Protein AF-A0A168AIK3-F1 (afdb_monomer_lite)

Sequence (163 aa):
MSSLRDIQPGGKGHQDAIRVRLLHASVRRRILALEEKRKGYYSVAKYGVPGNTLDSIATICSFSSAVVYYGLPPQGVYMRQHEIVDFIALWRLVAWYLGTPDTYFSTPDRARAVLESIVVAEIKPSERGGLMARSIIASMADTPPMYVSQIEKTVEGEPDESD

InterPro domains:
  IPR018713 ER-bound oxygenase mpaB/mpaB'/Rubber oxygenase, catalytic domain [PF09995] (11-141)
  IPR037473 Rubber oxygenase Lcp-like [PTHR37539] (6-150)

Organism: NCBI:txid392613

Foldseek 3Di:
DPDPQLLDVVHVVLVVLLVVLVVQVVVLVVQVVVCVVPPPSDDCVVPNRRPDLLVLLLVLLVVQLCCQPPNQVVVVDHDDQVRNQVRLVSSLSSCVSSVHNSVCSNGSVSSNVSNVVCCVPPDDDDPVNVVVVLVVLQVCDPHPPPNRDNDPPPCPDDPDPDD

pLDDT: mean 89.4, std 15.93, range [34.59, 98.69]

Secondary structure (DSSP, 8-state):
--SGGGGSTTSHHHHHHHHHHHHHHHHHHHHHHHHHHSTTS--HHHH-STT-HHHHHHHHHHHTHHIIIIISGGGT----HHHHHHHHHHHHHHHHHHT--GGGGSSHHHHHHHHHHHHHHH----HHHHHHHHHHHHHHTT-TTT-PPP-----PPPP----

Radius of gyration: 19.96 Å; chains: 1; bounding box: 41×50×63 Å

Structure (mmCIF, N/CA/C/O backbone):
data_AF-A0A168AIK3-F1
#
_entry.id   AF-A0A168AIK3-F1
#
loop_
_atom_site.group_PDB
_atom_site.id
_atom_site.type_symbol
_atom_site.label_atom_id
_atom_site.label_alt_id
_atom_site.label_comp_id
_atom_site.label_asym_id
_atom_site.label_entity_id
_atom_site.label_seq_id
_atom_site.pdbx_PDB_ins_code
_atom_site.Cartn_x
_atom_site.Cartn_y
_atom_site.Cartn_z
_atom_site.occupancy
_atom_site.B_iso_or_equiv
_atom_site.auth_seq_id
_atom_site.auth_comp_id
_atom_site.auth_asym_id
_atom_site.auth_atom_id
_atom_site.pdbx_PDB_model_num
ATOM 1 N N . MET A 1 1 ? 15.086 -8.578 -1.252 1.00 54.50 1 MET A N 1
ATOM 2 C CA . MET A 1 1 ? 14.845 -9.533 -2.350 1.00 54.50 1 MET A CA 1
ATOM 3 C C . MET A 1 1 ? 16.043 -9.454 -3.266 1.00 54.50 1 MET A C 1
ATOM 5 O O . MET A 1 1 ? 16.323 -8.367 -3.749 1.00 54.50 1 MET A O 1
ATOM 9 N N . SER A 1 2 ? 16.787 -10.539 -3.423 1.00 69.88 2 SER A N 1
ATOM 10 C CA . SER A 1 2 ? 18.003 -10.595 -4.246 1.00 69.88 2 SER A CA 1
ATOM 11 C C . SER A 1 2 ? 17.912 -11.641 -5.362 1.00 69.88 2 SER A C 1
ATOM 13 O O . SER A 1 2 ? 18.842 -11.757 -6.154 1.00 69.88 2 SER A O 1
ATOM 15 N N . SER A 1 3 ? 16.803 -12.392 -5.465 1.00 86.81 3 SER A N 1
ATOM 16 C CA . SER A 1 3 ? 16.592 -13.362 -6.547 1.00 86.81 3 SER A CA 1
ATOM 17 C C . SER A 1 3 ? 15.112 -13.615 -6.869 1.00 86.81 3 SER A C 1
ATOM 19 O O . SER A 1 3 ? 14.239 -13.426 -6.022 1.00 86.81 3 SER A O 1
ATOM 21 N N . LEU A 1 4 ? 14.831 -14.137 -8.071 1.00 91.00 4 LEU A N 1
ATOM 22 C CA . LEU A 1 4 ? 13.489 -14.570 -8.497 1.00 91.00 4 LEU A CA 1
ATOM 23 C C . LEU A 1 4 ? 12.858 -15.596 -7.538 1.00 91.00 4 LEU A C 1
ATOM 25 O O . LEU A 1 4 ? 11.643 -15.607 -7.350 1.00 91.00 4 LEU A O 1
ATOM 29 N N . ARG A 1 5 ? 13.674 -16.440 -6.895 1.00 94.94 5 ARG A N 1
ATOM 30 C CA . ARG A 1 5 ? 13.192 -17.447 -5.938 1.00 94.94 5 ARG A CA 1
ATOM 31 C C . ARG A 1 5 ? 12.513 -16.816 -4.724 1.00 94.94 5 ARG A C 1
ATOM 33 O O . ARG A 1 5 ? 11.652 -17.453 -4.131 1.00 94.94 5 ARG A O 1
ATOM 40 N N . ASP A 1 6 ? 12.850 -15.575 -4.370 1.00 95.00 6 ASP A N 1
ATOM 41 C CA . ASP A 1 6 ? 12.287 -14.911 -3.190 1.00 95.00 6 ASP A CA 1
ATOM 42 C C . ASP A 1 6 ? 10.781 -14.659 -3.322 1.00 95.00 6 ASP A C 1
ATOM 44 O O . ASP A 1 6 ? 10.069 -14.703 -2.318 1.00 95.00 6 ASP A O 1
ATOM 48 N N . ILE A 1 7 ? 10.298 -14.390 -4.539 1.00 95.19 7 ILE A N 1
ATOM 49 C CA . ILE A 1 7 ? 8.885 -14.082 -4.812 1.00 95.19 7 ILE A CA 1
ATOM 50 C C . ILE A 1 7 ? 8.060 -15.317 -5.187 1.00 95.19 7 ILE A C 1
ATOM 52 O O . ILE A 1 7 ? 6.836 -15.235 -5.273 1.00 95.19 7 ILE A O 1
ATOM 56 N N . GLN A 1 8 ? 8.702 -16.463 -5.406 1.00 95.94 8 GLN A N 1
ATOM 57 C CA . GLN A 1 8 ? 8.021 -17.725 -5.687 1.00 95.94 8 GLN A CA 1
ATOM 58 C C . GLN A 1 8 ? 7.465 -18.353 -4.398 1.00 95.94 8 GLN A C 1
ATOM 60 O O . GLN A 1 8 ? 7.959 -18.051 -3.307 1.00 95.94 8 GLN A O 1
ATOM 65 N N . PRO A 1 9 ? 6.461 -19.247 -4.486 1.00 97.00 9 PRO A N 1
ATOM 66 C CA . PRO A 1 9 ? 5.967 -19.989 -3.332 1.00 97.00 9 PRO A CA 1
ATOM 67 C C . PRO A 1 9 ? 7.100 -20.654 -2.540 1.00 97.00 9 PRO A C 1
ATOM 69 O O . PRO A 1 9 ? 7.976 -21.308 -3.097 1.00 97.00 9 PRO A O 1
ATOM 72 N N . GLY A 1 10 ? 7.093 -20.453 -1.223 1.00 96.31 10 GLY A N 1
ATOM 73 C CA . GLY A 1 10 ? 8.152 -20.914 -0.316 1.00 96.31 10 GLY A CA 1
ATOM 74 C C . GLY A 1 10 ? 9.369 -19.984 -0.212 1.00 96.31 10 GLY A C 1
ATOM 75 O O . GLY A 1 10 ? 10.098 -20.079 0.774 1.00 96.31 10 GLY A O 1
ATOM 76 N N . GLY A 1 11 ? 9.547 -19.044 -1.143 1.00 97.06 11 GLY A N 1
ATOM 77 C CA . GLY A 1 11 ? 10.570 -18.001 -1.092 1.00 97.06 11 GLY A CA 1
ATOM 78 C C . GLY A 1 11 ? 10.373 -17.013 0.057 1.00 97.06 11 GLY A C 1
ATOM 79 O O . GLY A 1 11 ? 9.273 -16.872 0.599 1.00 97.06 11 GLY A O 1
ATOM 80 N N . LYS A 1 12 ? 11.441 -16.298 0.438 1.00 96.75 12 LYS A N 1
ATOM 81 C CA . LYS A 1 12 ? 11.406 -15.381 1.589 1.00 96.75 12 LYS A CA 1
ATOM 82 C C . LYS A 1 12 ? 10.342 -14.289 1.440 1.00 96.75 12 LYS A C 1
ATOM 84 O O . LYS A 1 12 ? 9.564 -14.078 2.364 1.00 96.75 12 LYS A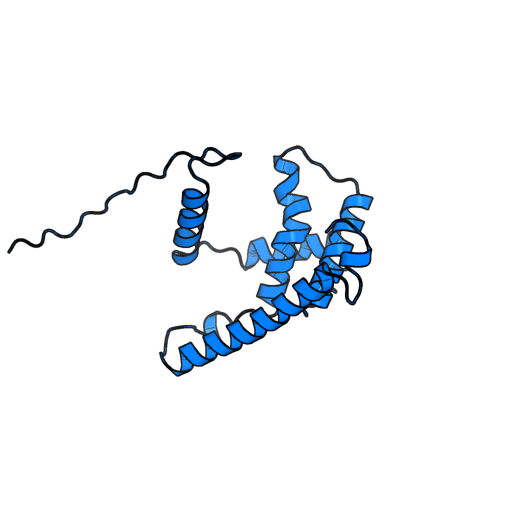 O 1
ATOM 89 N N . GLY A 1 13 ? 10.279 -13.635 0.283 1.00 95.62 13 GLY A N 1
ATOM 90 C CA . GLY A 1 13 ? 9.301 -12.585 0.001 1.00 95.62 13 GLY A CA 1
ATOM 91 C C . GLY A 1 13 ? 7.862 -13.096 -0.005 1.00 95.62 13 GLY A C 1
ATOM 92 O O . GLY A 1 13 ? 6.985 -12.453 0.564 1.00 95.62 13 GLY A O 1
ATOM 93 N N . HIS A 1 14 ? 7.625 -14.286 -0.565 1.00 97.62 14 HIS A N 1
ATOM 94 C CA . HIS A 1 14 ? 6.325 -14.951 -0.469 1.00 97.62 14 HIS A CA 1
ATOM 95 C C . HIS A 1 14 ? 5.939 -15.228 0.991 1.00 97.62 14 HIS A C 1
ATOM 97 O O . HIS A 1 14 ? 4.852 -14.850 1.422 1.00 97.62 14 HIS A O 1
ATOM 103 N N . GLN A 1 15 ? 6.823 -15.847 1.781 1.00 97.88 15 GLN A N 1
ATOM 104 C CA . GLN A 1 15 ? 6.537 -16.127 3.192 1.00 97.88 15 GLN A CA 1
ATOM 105 C C . GLN A 1 15 ? 6.273 -14.848 3.993 1.00 97.88 15 GLN A C 1
ATOM 107 O O . GLN A 1 15 ? 5.360 -14.823 4.817 1.00 97.88 15 GLN A O 1
ATOM 112 N N . ASP A 1 16 ? 7.045 -13.788 3.750 1.00 97.31 16 ASP A N 1
ATOM 113 C CA . ASP A 1 16 ? 6.869 -12.498 4.415 1.00 97.31 16 ASP A CA 1
ATOM 114 C C . ASP A 1 16 ? 5.517 -11.863 4.040 1.00 97.31 16 ASP A C 1
ATOM 116 O O . ASP A 1 16 ? 4.793 -11.415 4.930 1.00 97.31 16 ASP A O 1
ATOM 120 N N . ALA A 1 17 ? 5.097 -11.932 2.771 1.00 97.44 17 ALA A N 1
ATOM 121 C CA . ALA A 1 17 ? 3.761 -11.496 2.356 1.00 97.44 17 ALA A CA 1
ATOM 122 C C . ALA A 1 17 ? 2.646 -12.287 3.069 1.00 97.44 17 ALA A C 1
ATOM 124 O O . ALA A 1 17 ? 1.700 -11.698 3.596 1.00 97.44 17 ALA A O 1
ATOM 125 N N . ILE A 1 18 ? 2.772 -13.615 3.178 1.00 98.19 18 ILE A N 1
ATOM 126 C CA . ILE A 1 18 ? 1.797 -14.437 3.914 1.00 98.19 18 ILE A CA 1
ATOM 127 C C . ILE A 1 18 ? 1.768 -14.080 5.410 1.00 98.19 18 ILE A C 1
ATOM 129 O O . ILE A 1 18 ? 0.687 -13.988 5.996 1.00 98.19 18 ILE A O 1
ATOM 133 N N . ARG A 1 19 ? 2.922 -13.811 6.038 1.00 98.25 19 ARG A N 1
ATOM 134 C CA . ARG A 1 19 ? 2.981 -13.336 7.434 1.00 98.25 19 ARG A CA 1
ATOM 135 C C . ARG A 1 19 ? 2.237 -12.012 7.608 1.00 98.25 19 ARG A C 1
ATOM 137 O O . ARG A 1 19 ? 1.463 -11.887 8.554 1.00 98.25 19 ARG A O 1
ATOM 144 N N . VAL A 1 20 ? 2.406 -11.062 6.686 1.00 97.56 20 VAL A N 1
ATOM 145 C CA . VAL A 1 20 ? 1.675 -9.782 6.705 1.00 97.56 20 VAL A CA 1
ATOM 146 C C . VAL A 1 20 ? 0.166 -9.999 6.548 1.00 97.56 20 VAL A C 1
ATOM 148 O O . VAL A 1 20 ? -0.616 -9.413 7.294 1.00 97.56 20 VAL A O 1
ATOM 151 N N . ARG A 1 21 ? -0.272 -10.905 5.664 1.00 97.88 21 ARG A N 1
ATOM 152 C CA . ARG A 1 21 ? -1.697 -11.262 5.532 1.00 97.88 21 ARG A CA 1
ATOM 153 C C . ARG A 1 21 ? -2.290 -11.775 6.847 1.00 97.88 21 ARG A C 1
ATOM 155 O O . ARG A 1 21 ? -3.383 -11.363 7.243 1.00 97.88 21 ARG A O 1
ATOM 162 N N . LEU A 1 22 ? -1.571 -12.659 7.539 1.00 98.19 22 LEU A N 1
ATOM 163 C CA . LEU A 1 22 ? -1.989 -13.181 8.844 1.00 98.19 22 LEU A CA 1
ATOM 164 C C . LEU A 1 22 ? -1.963 -12.096 9.928 1.00 98.19 22 LEU A C 1
ATOM 166 O O . LEU A 1 22 ? -2.874 -12.035 10.758 1.00 98.19 22 LEU A O 1
ATOM 170 N N . LEU A 1 23 ? -0.970 -11.205 9.890 1.00 98.00 23 LEU A N 1
ATOM 171 C CA . LEU A 1 23 ? -0.898 -10.042 10.770 1.00 98.00 23 LEU A CA 1
ATOM 172 C C . LEU A 1 23 ? -2.132 -9.148 10.597 1.00 98.00 23 LEU A C 1
ATOM 174 O O . LEU A 1 23 ? -2.779 -8.830 11.592 1.00 98.00 23 LEU A O 1
ATOM 178 N N . HIS A 1 24 ? -2.519 -8.810 9.363 1.00 97.38 24 HIS A N 1
ATOM 179 C CA . HIS A 1 24 ? -3.719 -8.012 9.090 1.00 97.38 24 HIS A CA 1
ATOM 180 C C . HIS A 1 24 ? -4.990 -8.672 9.641 1.00 97.38 24 HIS A C 1
ATOM 182 O O . HIS A 1 24 ? -5.815 -8.001 10.263 1.00 97.38 24 HIS A O 1
ATOM 188 N N . ALA A 1 25 ? -5.137 -9.993 9.488 1.00 97.44 25 ALA A N 1
ATOM 189 C CA . ALA A 1 25 ? -6.264 -10.726 10.066 1.00 97.44 25 ALA A CA 1
ATOM 190 C C . ALA A 1 25 ? -6.274 -10.666 11.608 1.00 97.44 25 ALA A C 1
ATOM 192 O O . ALA A 1 25 ? -7.325 -10.440 12.215 1.00 97.44 25 ALA A O 1
ATOM 193 N N . SER A 1 26 ? -5.108 -10.816 12.245 1.00 98.19 26 SER A N 1
ATOM 194 C CA . SER A 1 26 ? -4.960 -10.727 13.703 1.00 98.19 26 SER A CA 1
ATOM 195 C C . SER A 1 26 ? -5.277 -9.323 14.232 1.00 98.19 26 SER A C 1
ATOM 197 O O . SER A 1 26 ? -6.049 -9.179 15.185 1.00 98.19 26 SER A O 1
ATOM 199 N N . VAL A 1 27 ? -4.752 -8.282 13.577 1.00 97.81 27 VAL A N 1
ATOM 200 C CA . VAL A 1 27 ? -5.008 -6.873 13.915 1.00 97.81 27 VAL A CA 1
ATOM 201 C C . VAL A 1 27 ? -6.489 -6.538 13.756 1.00 97.81 27 VAL A C 1
ATOM 203 O O . VAL A 1 27 ? -7.076 -5.963 14.672 1.00 97.81 27 VAL A O 1
ATOM 206 N N . ARG A 1 28 ? -7.134 -6.968 12.663 1.00 97.81 28 ARG A N 1
ATOM 207 C CA . ARG A 1 28 ? -8.582 -6.790 12.463 1.00 97.81 28 ARG A CA 1
ATOM 208 C C . ARG A 1 28 ? -9.383 -7.393 13.613 1.00 97.81 28 ARG A C 1
ATOM 210 O O . ARG A 1 28 ? -10.211 -6.704 14.205 1.00 97.81 28 ARG A O 1
ATOM 217 N N . ARG A 1 29 ? -9.102 -8.651 13.974 1.00 98.19 29 ARG A N 1
ATOM 218 C CA . ARG A 1 29 ? -9.753 -9.317 15.114 1.00 98.19 29 ARG A CA 1
ATOM 219 C C . ARG A 1 29 ? -9.542 -8.532 16.410 1.00 98.19 29 ARG A C 1
ATOM 221 O O . ARG A 1 29 ? -10.475 -8.368 17.190 1.00 98.19 29 ARG A O 1
ATOM 228 N N . ARG A 1 30 ? -8.325 -8.030 16.638 1.00 98.06 30 ARG A N 1
ATOM 229 C CA . ARG A 1 30 ? -7.984 -7.264 17.840 1.00 98.06 30 ARG A CA 1
ATOM 230 C C . ARG A 1 30 ? -8.732 -5.934 17.923 1.00 98.06 30 ARG A C 1
ATOM 232 O O . ARG A 1 30 ? -9.224 -5.620 19.003 1.00 98.06 30 ARG A O 1
ATOM 239 N N . ILE A 1 31 ? -8.819 -5.178 16.828 1.00 97.94 31 ILE A N 1
ATOM 240 C CA . ILE A 1 31 ? -9.533 -3.891 16.774 1.00 97.94 31 ILE A CA 1
ATOM 241 C C . ILE A 1 31 ? -11.025 -4.096 17.046 1.00 97.94 31 ILE A C 1
ATOM 243 O O . ILE A 1 31 ? -11.596 -3.381 17.864 1.00 97.94 31 ILE A O 1
ATOM 247 N N . LEU A 1 32 ? -11.643 -5.106 16.429 1.00 97.81 32 LEU A N 1
ATOM 248 C CA . LEU A 1 32 ? -13.059 -5.411 16.657 1.00 97.81 32 LEU A CA 1
ATOM 249 C C . LEU A 1 32 ? -13.330 -5.819 18.115 1.00 97.81 32 LEU A C 1
ATOM 251 O O . LEU A 1 32 ? -14.265 -5.315 18.729 1.00 97.81 32 LEU A O 1
ATOM 255 N N . ALA A 1 33 ? -12.462 -6.644 18.708 1.00 97.81 33 ALA A N 1
ATOM 256 C CA . ALA A 1 33 ? -12.562 -7.000 20.124 1.00 97.81 33 ALA A CA 1
ATOM 257 C C . ALA A 1 33 ? -12.328 -5.802 21.068 1.00 97.81 33 ALA A C 1
ATOM 259 O O . ALA A 1 33 ? -12.832 -5.785 22.190 1.00 97.81 33 ALA A O 1
ATOM 260 N N . LEU A 1 34 ? -11.534 -4.805 20.657 1.00 97.62 34 LEU A N 1
ATOM 261 C CA . LEU A 1 34 ? -11.366 -3.562 21.417 1.00 97.62 34 LEU A CA 1
ATOM 262 C C . LEU A 1 34 ? -12.626 -2.709 21.389 1.00 97.62 34 LEU A C 1
ATOM 264 O O . LEU A 1 34 ? -13.016 -2.223 22.442 1.00 97.62 34 LEU A O 1
ATOM 268 N N . GLU A 1 35 ? -13.268 -2.570 20.230 1.00 96.50 35 GLU A N 1
ATOM 269 C CA . GLU A 1 35 ? -14.543 -1.857 20.121 1.00 96.50 35 GLU A CA 1
ATOM 270 C C . GLU A 1 35 ? -15.652 -2.533 20.937 1.00 96.50 35 GLU A C 1
ATOM 272 O O . GLU A 1 35 ? -16.482 -1.865 21.550 1.00 96.50 35 GLU A O 1
ATOM 277 N N . GLU A 1 36 ? -15.663 -3.864 20.998 1.00 95.56 36 GLU A N 1
ATOM 278 C CA . GLU A 1 36 ? -16.601 -4.596 21.849 1.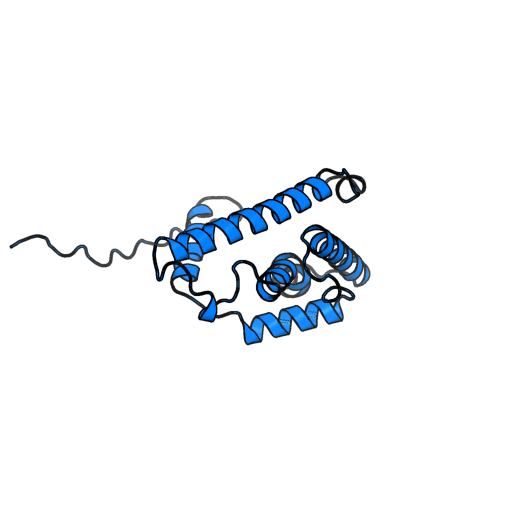00 95.56 36 GLU A CA 1
ATOM 279 C C . GLU A 1 36 ? -16.395 -4.280 23.338 1.00 95.56 36 GLU A C 1
ATOM 281 O O . GLU A 1 36 ? -17.363 -4.021 24.050 1.00 95.56 36 GLU A O 1
ATOM 286 N N . LYS A 1 37 ? -15.135 -4.241 23.792 1.00 96.81 37 LYS A N 1
ATOM 287 C CA . LYS A 1 37 ? -14.772 -3.961 25.192 1.00 96.81 37 LYS A CA 1
ATOM 288 C C . LYS A 1 37 ? -14.869 -2.484 25.576 1.00 96.81 37 LYS A C 1
ATOM 290 O O . LYS A 1 37 ? -15.133 -2.174 26.733 1.00 96.81 37 LYS A O 1
ATOM 295 N N . ARG A 1 38 ? -14.604 -1.574 24.639 1.00 96.06 38 ARG A N 1
ATOM 296 C CA . ARG A 1 38 ? -14.599 -0.121 24.836 1.00 96.06 38 ARG A CA 1
ATOM 297 C C . ARG A 1 38 ? -15.280 0.534 23.640 1.00 96.06 38 ARG A C 1
ATOM 299 O O . ARG A 1 38 ? -14.631 0.813 22.634 1.00 96.06 38 ARG A O 1
ATOM 306 N N . LYS A 1 39 ? -16.578 0.800 23.785 1.00 94.81 39 LYS A N 1
ATOM 307 C CA . LYS A 1 39 ? -17.384 1.453 22.749 1.00 94.81 39 LYS A CA 1
ATOM 308 C C . LYS A 1 39 ? -16.793 2.805 22.354 1.00 94.81 39 LYS A C 1
ATOM 310 O O . LYS A 1 39 ? -16.385 3.583 23.216 1.00 94.81 39 LYS A O 1
ATOM 315 N N . GLY A 1 40 ? -16.754 3.069 21.051 1.00 94.06 40 GLY A N 1
ATOM 316 C CA . GLY A 1 40 ? -16.181 4.289 20.479 1.00 94.06 40 GLY A CA 1
ATOM 317 C C . GLY A 1 40 ? -14.677 4.220 20.190 1.00 94.06 40 GLY A C 1
ATOM 318 O O . GLY A 1 40 ? -14.101 5.217 19.756 1.00 94.06 40 GLY A O 1
ATOM 319 N N . TYR A 1 41 ? -14.029 3.068 20.386 1.00 94.62 41 TYR A N 1
ATOM 320 C CA . TYR A 1 41 ? -12.642 2.847 19.976 1.00 94.62 41 TYR A CA 1
ATOM 321 C C . TYR A 1 41 ? -12.488 2.823 18.444 1.00 94.62 41 TYR A C 1
ATOM 323 O O . TYR A 1 41 ? -11.563 3.435 17.902 1.00 94.62 41 TYR A O 1
ATOM 331 N N . TYR A 1 42 ? -13.394 2.143 17.736 1.00 95.31 42 TYR A N 1
ATOM 332 C CA . TYR A 1 42 ? -13.423 2.039 16.278 1.00 95.31 42 TYR A CA 1
ATOM 333 C C . TYR A 1 42 ? -14.859 1.931 15.747 1.00 95.31 42 TYR A C 1
ATOM 335 O O . TYR A 1 42 ? -15.619 1.053 16.139 1.00 95.31 42 TYR A O 1
ATOM 343 N N . SER A 1 43 ? -15.223 2.777 14.781 1.00 95.38 43 SER A N 1
ATOM 344 C CA . SER A 1 43 ? -16.555 2.740 14.164 1.00 95.38 43 SER A CA 1
ATOM 345 C C . SER A 1 43 ? -16.545 1.964 12.848 1.00 95.38 43 SER A C 1
ATOM 347 O O . SER A 1 43 ? -16.136 2.494 11.815 1.00 95.38 43 SER A O 1
ATOM 349 N N . VAL A 1 44 ? -17.064 0.731 12.872 1.00 95.56 44 VAL A N 1
ATOM 350 C CA . VAL A 1 44 ? -17.268 -0.079 11.654 1.00 95.56 44 VAL A CA 1
ATOM 351 C C . VAL A 1 44 ? -18.265 0.586 10.702 1.00 95.56 44 VAL A C 1
ATOM 353 O O . VAL A 1 44 ? -18.094 0.523 9.491 1.00 95.56 44 VAL A O 1
ATOM 356 N N . ALA A 1 45 ? -19.279 1.274 11.234 1.00 95.50 45 ALA A N 1
ATOM 357 C CA . ALA A 1 45 ? -20.260 1.986 10.417 1.00 95.50 45 ALA A CA 1
ATOM 358 C C . ALA A 1 45 ? -19.626 3.128 9.606 1.00 95.50 45 ALA A C 1
ATOM 360 O O . ALA A 1 45 ? -20.046 3.390 8.484 1.00 95.50 45 ALA A O 1
ATOM 361 N N . LYS A 1 46 ? -18.611 3.799 10.166 1.00 93.25 46 LYS A N 1
ATOM 362 C CA . LYS A 1 46 ? -17.932 4.923 9.512 1.00 93.25 46 LYS A CA 1
ATOM 363 C C . LYS A 1 46 ? -16.780 4.484 8.606 1.00 93.25 46 LYS A C 1
ATOM 365 O O . LYS A 1 46 ? -16.591 5.084 7.557 1.00 93.25 46 LYS A O 1
ATOM 370 N N . TYR A 1 47 ? -15.995 3.492 9.027 1.00 93.19 47 TYR A N 1
ATOM 371 C CA . TYR A 1 47 ? -14.727 3.128 8.376 1.00 93.19 47 TYR A CA 1
ATOM 372 C C . TYR A 1 47 ? -14.747 1.741 7.712 1.00 93.19 47 TYR A C 1
ATOM 374 O O . TYR A 1 47 ? -13.735 1.285 7.185 1.00 93.19 47 TYR A O 1
ATOM 382 N N . GLY A 1 48 ? -15.883 1.043 7.752 1.00 95.62 48 GLY A N 1
ATOM 383 C CA . GLY A 1 48 ? -15.971 -0.352 7.339 1.00 95.62 48 GLY A CA 1
ATOM 384 C C . GLY A 1 48 ? -15.252 -1.289 8.309 1.00 95.62 48 GLY A C 1
ATOM 385 O O . GLY A 1 48 ? -14.916 -0.939 9.436 1.00 95.62 48 GLY A O 1
ATOM 386 N N . VAL A 1 49 ? -15.034 -2.534 7.892 1.00 96.75 49 VAL A N 1
ATOM 387 C CA . VAL A 1 49 ? -14.250 -3.494 8.683 1.00 96.75 49 VAL A CA 1
ATOM 388 C C . VAL A 1 49 ? -12.767 -3.088 8.632 1.00 96.75 49 VAL A C 1
ATOM 390 O O . VAL A 1 49 ? -12.293 -2.774 7.544 1.00 96.75 49 VAL A O 1
ATOM 393 N N . PRO A 1 50 ? -11.995 -3.138 9.736 1.00 96.88 50 PRO A N 1
ATOM 394 C CA . PRO A 1 50 ? -10.586 -2.742 9.710 1.00 96.88 50 PRO A CA 1
ATOM 395 C C . PRO A 1 50 ? -9.780 -3.479 8.634 1.00 96.88 50 PRO A C 1
ATOM 397 O O . PRO A 1 50 ? -9.823 -4.713 8.562 1.00 96.88 50 PRO A O 1
ATOM 400 N N . GLY A 1 51 ? -9.035 -2.734 7.812 1.00 94.00 51 GLY A N 1
ATOM 401 C CA . GLY A 1 51 ? -8.308 -3.290 6.672 1.00 94.00 51 GLY A CA 1
ATOM 402 C C . GLY A 1 51 ? -9.264 -3.907 5.656 1.00 94.00 51 GLY A C 1
ATOM 403 O O . GLY A 1 51 ? -9.097 -5.069 5.284 1.00 94.00 51 GLY A O 1
ATOM 404 N N . ASN A 1 52 ? -10.325 -3.185 5.29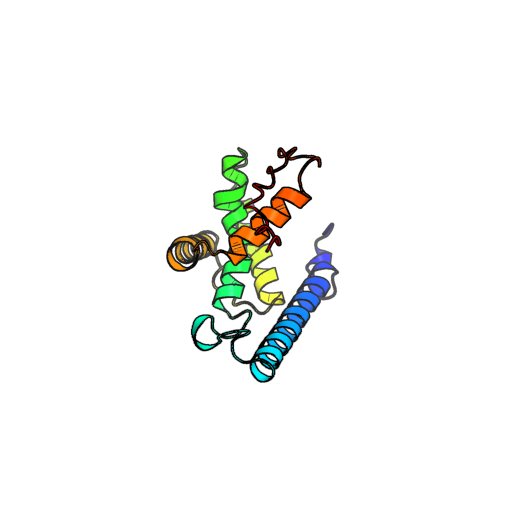5 1.00 95.88 52 ASN A N 1
ATOM 405 C CA . ASN A 1 52 ? -11.286 -3.641 4.295 1.00 95.88 52 ASN A CA 1
ATOM 406 C C . ASN A 1 52 ? -10.619 -3.747 2.906 1.00 95.88 52 ASN A C 1
ATOM 408 O O . ASN A 1 52 ? -9.437 -3.442 2.714 1.00 95.88 52 ASN A O 1
ATOM 412 N N . THR A 1 53 ? -11.376 -4.220 1.918 1.00 95.94 53 THR A N 1
ATOM 413 C CA . THR A 1 53 ? -10.875 -4.387 0.551 1.00 95.94 53 THR A CA 1
ATOM 414 C C . THR A 1 53 ? -10.415 -3.070 -0.076 1.00 95.94 53 THR A C 1
ATOM 416 O O . THR A 1 53 ? -9.372 -3.068 -0.724 1.00 95.94 53 THR A O 1
ATOM 419 N N . LEU A 1 54 ? -11.137 -1.964 0.138 1.00 96.25 54 LEU A N 1
ATOM 420 C CA . LEU A 1 54 ? -10.768 -0.651 -0.397 1.00 96.25 54 LEU A CA 1
ATOM 421 C C . LEU A 1 54 ? -9.440 -0.169 0.203 1.00 96.25 54 LEU A C 1
ATOM 423 O O . LEU A 1 54 ? -8.528 0.157 -0.553 1.00 96.25 54 LEU A O 1
ATOM 427 N N . ASP A 1 55 ? -9.286 -0.236 1.530 1.00 96.00 55 ASP A N 1
ATOM 428 C CA . ASP A 1 55 ? -8.039 0.114 2.230 1.00 96.00 55 ASP A CA 1
ATOM 429 C C . ASP A 1 55 ? -6.864 -0.736 1.729 1.00 96.00 55 ASP A C 1
ATOM 431 O O . ASP A 1 55 ? -5.744 -0.252 1.546 1.00 96.00 55 ASP A O 1
ATOM 435 N N . SER A 1 56 ? -7.118 -2.026 1.489 1.00 96.94 56 SER A N 1
ATOM 436 C CA . SER A 1 56 ? -6.105 -2.963 1.003 1.00 96.94 56 SER A CA 1
ATOM 437 C C . SER A 1 56 ? -5.667 -2.618 -0.426 1.00 96.94 56 SER A C 1
ATOM 439 O O . SER A 1 56 ? -4.472 -2.649 -0.715 1.00 96.94 56 SER A O 1
ATOM 441 N N . ILE A 1 57 ? -6.601 -2.246 -1.310 1.00 98.19 57 ILE A N 1
ATOM 442 C CA . ILE A 1 57 ? -6.301 -1.786 -2.677 1.00 98.19 57 ILE A CA 1
ATOM 443 C C . ILE A 1 57 ? -5.526 -0.465 -2.631 1.00 98.19 57 ILE A C 1
ATOM 445 O O . ILE A 1 57 ? -4.481 -0.360 -3.272 1.00 98.19 57 ILE A O 1
ATOM 449 N N . ALA A 1 58 ? -5.984 0.503 -1.832 1.00 97.31 58 ALA A N 1
ATOM 450 C CA . ALA A 1 58 ? -5.316 1.790 -1.643 1.00 97.31 58 ALA A CA 1
ATOM 451 C C . ALA A 1 58 ? -3.871 1.616 -1.169 1.00 97.31 58 ALA A C 1
ATOM 453 O O . ALA A 1 58 ? -2.957 2.225 -1.722 1.00 97.31 58 ALA A O 1
ATOM 454 N N . THR A 1 59 ? -3.651 0.709 -0.217 1.00 96.94 59 THR A N 1
ATOM 455 C CA . THR A 1 59 ? -2.310 0.397 0.283 1.00 96.94 59 THR A CA 1
ATOM 456 C C . THR A 1 59 ? -1.418 -0.169 -0.826 1.00 96.94 59 THR A C 1
ATOM 458 O O . THR A 1 59 ? -0.287 0.284 -0.981 1.00 96.94 59 THR A O 1
ATOM 461 N N . ILE A 1 60 ? -1.909 -1.104 -1.653 1.00 98.31 60 ILE A N 1
ATOM 462 C CA . ILE A 1 60 ? -1.135 -1.598 -2.808 1.00 98.31 60 ILE A CA 1
ATOM 463 C C . ILE A 1 60 ? -0.837 -0.460 -3.792 1.00 98.31 60 ILE A C 1
ATOM 465 O O . ILE A 1 60 ? 0.294 -0.361 -4.267 1.00 98.31 60 ILE A O 1
ATOM 469 N N . CYS A 1 61 ? -1.798 0.424 -4.084 1.00 98.25 61 CYS A N 1
ATOM 470 C CA . CYS A 1 61 ? -1.581 1.594 -4.942 1.00 98.25 61 CYS A CA 1
ATOM 471 C C . CYS A 1 61 ? -0.438 2.484 -4.429 1.00 98.25 61 CYS A C 1
ATOM 473 O O . CYS A 1 61 ? 0.403 2.890 -5.233 1.00 98.25 61 CYS A O 1
ATOM 475 N N . SER A 1 62 ? -0.363 2.735 -3.116 1.00 97.06 62 SER A N 1
ATOM 476 C CA . SER A 1 62 ? 0.684 3.563 -2.499 1.00 97.06 62 SER A CA 1
ATOM 477 C C . SER A 1 62 ? 2.101 3.021 -2.709 1.00 97.06 62 SER A C 1
ATOM 479 O O . SER A 1 62 ? 3.025 3.808 -2.885 1.00 97.06 62 SER A O 1
ATOM 481 N N . PHE A 1 63 ? 2.286 1.698 -2.737 1.00 97.31 63 PHE A N 1
ATOM 482 C CA . PHE A 1 63 ? 3.602 1.092 -2.976 1.00 97.31 63 PHE A CA 1
ATOM 483 C C . PHE A 1 63 ? 3.888 0.762 -4.448 1.00 97.31 63 PHE A C 1
ATOM 485 O O . PHE A 1 63 ? 5.033 0.490 -4.807 1.00 97.31 63 PHE A O 1
ATOM 492 N N . SER A 1 64 ? 2.860 0.783 -5.299 1.00 97.94 64 SER A N 1
ATOM 493 C CA . SER A 1 64 ? 2.962 0.432 -6.716 1.00 97.94 64 SER A CA 1
ATOM 494 C C . SER A 1 64 ? 2.824 1.667 -7.608 1.00 97.94 64 SER A C 1
ATOM 496 O O . SER A 1 64 ? 3.792 2.377 -7.862 1.00 97.94 64 SER A O 1
ATOM 498 N N . SER A 1 65 ? 1.609 1.961 -8.062 1.00 97.94 65 SER A N 1
ATOM 499 C CA . SER A 1 65 ? 1.319 3.021 -9.028 1.00 97.94 65 SER A CA 1
ATOM 500 C C . SER A 1 65 ? 1.742 4.400 -8.523 1.00 97.94 65 SER A C 1
ATOM 502 O O . SER A 1 65 ? 2.245 5.198 -9.306 1.00 97.94 65 SER A O 1
ATOM 504 N N . ALA A 1 66 ? 1.599 4.684 -7.224 1.00 97.94 66 ALA A N 1
ATOM 505 C CA . ALA A 1 66 ? 2.007 5.976 -6.677 1.00 97.94 66 ALA A CA 1
ATOM 506 C C . ALA A 1 66 ? 3.523 6.179 -6.783 1.00 97.94 66 ALA A C 1
ATOM 508 O O . ALA A 1 66 ? 3.962 7.281 -7.095 1.00 97.94 66 ALA A O 1
ATOM 509 N N . VAL A 1 67 ? 4.321 5.119 -6.613 1.00 97.69 67 VAL A N 1
ATOM 510 C CA . VAL A 1 67 ? 5.778 5.179 -6.809 1.00 97.69 67 VAL A CA 1
ATOM 511 C C . VAL A 1 67 ? 6.100 5.533 -8.259 1.00 97.69 67 VAL A C 1
ATOM 513 O O . VAL A 1 67 ? 6.886 6.446 -8.498 1.00 97.69 67 VAL A O 1
ATOM 516 N N . VAL A 1 68 ? 5.447 4.871 -9.217 1.00 97.88 68 VAL A N 1
ATOM 517 C CA . VAL A 1 68 ? 5.681 5.086 -10.653 1.00 97.88 68 VAL A CA 1
ATOM 518 C C . VAL A 1 68 ? 5.279 6.494 -11.096 1.00 97.88 68 VAL A C 1
ATOM 520 O O . VAL A 1 68 ? 6.049 7.156 -11.787 1.00 97.88 68 VAL A O 1
ATOM 523 N N . TYR A 1 69 ? 4.082 6.954 -10.725 1.00 97.38 69 TYR A N 1
ATOM 524 C CA . TYR A 1 69 ? 3.488 8.159 -11.316 1.00 97.38 69 TYR A CA 1
ATOM 525 C C . TYR A 1 69 ? 3.657 9.425 -10.473 1.00 97.38 69 TYR A C 1
ATOM 527 O O . TYR A 1 69 ? 3.642 10.517 -11.035 1.00 97.38 69 TYR A O 1
ATOM 535 N N . TYR A 1 70 ? 3.836 9.305 -9.155 1.00 96.00 70 TYR A N 1
ATOM 536 C CA . TYR A 1 70 ? 3.976 10.455 -8.249 1.00 96.00 70 TYR A CA 1
ATOM 537 C C . TYR A 1 70 ? 5.298 10.472 -7.481 1.00 96.00 70 TYR A C 1
ATOM 539 O O . TYR A 1 70 ? 5.778 11.546 -7.141 1.00 96.00 70 TYR A O 1
ATOM 547 N N . GLY A 1 71 ? 5.898 9.313 -7.205 1.00 95.69 71 GLY A N 1
ATOM 548 C CA . GLY A 1 71 ? 7.114 9.212 -6.402 1.00 95.69 71 GLY A CA 1
ATOM 549 C C . GLY A 1 71 ? 8.388 9.497 -7.194 1.00 95.69 71 GLY A C 1
ATOM 550 O O . GLY A 1 71 ? 9.177 10.357 -6.811 1.00 95.69 71 GLY A O 1
ATOM 551 N N . LEU A 1 72 ? 8.604 8.765 -8.286 1.00 96.69 72 LEU A N 1
ATOM 552 C CA . LEU A 1 72 ? 9.833 8.818 -9.087 1.00 96.69 72 LEU A CA 1
ATOM 553 C C . LEU A 1 72 ? 9.953 10.062 -9.996 1.00 96.69 72 LEU A C 1
ATOM 555 O O . LEU A 1 72 ? 11.045 10.636 -10.034 1.00 96.69 72 LEU A O 1
ATOM 559 N N . PRO A 1 73 ? 8.891 10.548 -10.678 1.00 96.50 73 PRO A N 1
ATOM 560 C CA . PRO A 1 73 ? 9.026 11.674 -11.607 1.00 96.50 73 PRO A CA 1
ATOM 561 C C . PRO A 1 73 ? 9.544 12.978 -10.976 1.00 96.50 73 PRO A C 1
ATOM 563 O O . PRO A 1 73 ? 10.433 13.591 -11.569 1.00 96.50 73 PRO A O 1
ATOM 566 N N . PRO A 1 74 ? 9.108 13.395 -9.765 1.00 94.81 74 PRO A N 1
ATOM 567 C CA . PRO A 1 74 ? 9.685 14.565 -9.092 1.00 94.81 74 PRO A CA 1
ATOM 568 C C . PRO A 1 74 ? 11.181 14.435 -8.771 1.00 94.81 74 PRO A C 1
ATOM 570 O O . PRO A 1 74 ? 11.851 15.441 -8.569 1.00 94.81 74 PRO A O 1
ATOM 573 N N . GLN A 1 75 ? 11.714 13.210 -8.743 1.00 94.56 75 GLN A N 1
ATOM 574 C CA . GLN A 1 75 ? 13.138 12.923 -8.544 1.00 94.56 75 GLN A CA 1
ATOM 575 C C . GLN A 1 75 ? 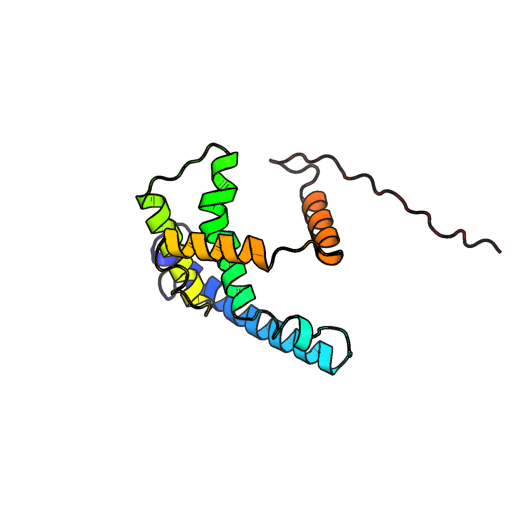13.914 12.865 -9.873 1.00 94.56 75 GLN A C 1
ATOM 577 O O . GLN A 1 75 ? 15.087 12.501 -9.889 1.00 94.56 75 GLN A O 1
ATOM 582 N N . GLY A 1 76 ? 13.269 13.184 -11.001 1.00 96.06 76 GLY A N 1
ATOM 583 C CA . GLY A 1 76 ? 13.865 13.106 -12.336 1.00 96.06 76 GLY A CA 1
ATOM 584 C C . GLY A 1 76 ? 13.989 11.682 -12.887 1.00 96.06 76 GLY A C 1
ATOM 585 O O . GLY A 1 76 ? 14.641 11.486 -13.912 1.00 96.06 76 GLY A O 1
ATOM 586 N N . VAL A 1 77 ? 13.372 10.689 -12.236 1.00 96.75 77 VAL A N 1
ATOM 587 C CA . VAL A 1 77 ? 13.413 9.285 -12.661 1.00 96.75 77 VAL A CA 1
ATOM 588 C C . VAL A 1 77 ? 12.139 8.943 -13.426 1.00 96.75 77 VAL A C 1
ATOM 590 O O . VAL A 1 77 ? 11.040 8.955 -12.875 1.00 96.75 77 VAL A O 1
ATOM 593 N N . TYR A 1 78 ? 12.302 8.588 -14.700 1.00 97.00 78 TYR A N 1
ATOM 594 C CA . TYR A 1 78 ? 11.210 8.211 -15.593 1.00 97.00 78 TYR A CA 1
ATOM 595 C C . TYR A 1 78 ? 11.417 6.779 -16.075 1.00 97.00 78 TYR A C 1
ATOM 597 O O . TYR A 1 78 ? 12.379 6.481 -16.781 1.00 97.00 78 TYR A O 1
ATOM 605 N N . MET A 1 79 ? 10.515 5.888 -15.672 1.00 97.56 79 MET A N 1
ATOM 606 C CA . MET A 1 79 ? 10.574 4.476 -16.044 1.00 97.56 79 MET A CA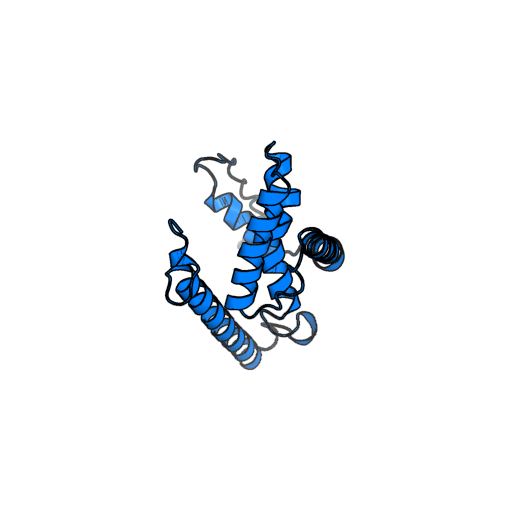 1
ATOM 607 C C . MET A 1 79 ? 10.168 4.274 -17.506 1.00 97.56 79 MET A C 1
ATOM 609 O O . MET A 1 79 ? 9.260 4.930 -18.019 1.00 97.56 79 MET A O 1
ATOM 613 N N . ARG A 1 80 ? 10.809 3.317 -18.175 1.00 98.31 80 ARG A N 1
ATOM 614 C CA . ARG A 1 80 ? 10.427 2.852 -19.512 1.00 98.31 80 ARG A CA 1
ATOM 615 C C . ARG A 1 80 ? 9.161 2.007 -19.420 1.00 98.31 80 ARG A C 1
ATOM 617 O O . ARG A 1 80 ? 8.903 1.358 -18.410 1.00 98.31 80 ARG A O 1
ATOM 624 N N . GLN A 1 81 ? 8.407 1.931 -20.516 1.00 97.81 81 GLN A N 1
ATOM 625 C CA . GLN A 1 81 ? 7.114 1.239 -20.523 1.00 97.81 81 GLN A CA 1
ATOM 626 C C . GLN A 1 81 ? 7.191 -0.218 -20.034 1.00 97.81 81 GLN A C 1
ATOM 628 O O . GLN A 1 81 ? 6.329 -0.652 -19.276 1.00 97.81 81 GLN A O 1
ATOM 633 N N . HIS A 1 82 ? 8.226 -0.968 -20.425 1.00 98.19 82 HIS A N 1
ATOM 634 C CA . HIS A 1 82 ? 8.400 -2.352 -19.969 1.00 98.19 82 HIS A CA 1
ATOM 635 C C . HIS A 1 82 ? 8.712 -2.437 -18.468 1.00 98.19 82 HIS A C 1
ATOM 637 O O . HIS A 1 82 ? 8.162 -3.293 -17.788 1.00 98.19 82 HIS A O 1
ATOM 643 N N . GLU A 1 83 ? 9.503 -1.506 -17.926 1.00 98.31 83 GLU A N 1
ATOM 644 C CA . GLU A 1 83 ? 9.810 -1.455 -16.490 1.00 98.31 83 GLU A CA 1
ATOM 645 C C . GLU A 1 83 ? 8.545 -1.191 -15.671 1.00 98.31 83 GLU A C 1
ATOM 647 O O . GLU A 1 83 ? 8.357 -1.779 -14.609 1.00 98.31 83 GLU A O 1
ATOM 652 N N . ILE A 1 84 ? 7.650 -0.337 -16.180 1.00 98.62 84 ILE A N 1
ATOM 653 C CA . ILE A 1 84 ? 6.350 -0.078 -15.554 1.00 98.62 84 ILE A CA 1
ATOM 654 C C . ILE A 1 84 ? 5.492 -1.347 -15.570 1.00 98.62 84 ILE A C 1
ATOM 656 O O . ILE A 1 84 ? 4.914 -1.706 -14.544 1.00 98.62 84 ILE A O 1
ATOM 660 N N . VAL A 1 85 ? 5.409 -2.036 -16.713 1.00 98.69 85 VAL A N 1
ATOM 661 C CA . VAL A 1 85 ? 4.654 -3.293 -16.839 1.00 98.69 85 VAL A CA 1
ATOM 662 C C . VAL A 1 85 ? 5.164 -4.335 -15.841 1.00 98.69 85 VAL A C 1
ATOM 664 O O . VAL A 1 85 ? 4.360 -4.900 -15.099 1.00 98.69 85 VAL A O 1
ATOM 667 N N . ASP A 1 86 ? 6.479 -4.534 -15.763 1.00 98.06 86 ASP A N 1
ATOM 668 C CA . ASP A 1 86 ? 7.099 -5.517 -14.871 1.00 98.06 86 ASP A CA 1
ATOM 669 C C . ASP A 1 86 ? 6.899 -5.157 -13.391 1.00 98.06 86 ASP A C 1
ATOM 671 O O . ASP A 1 86 ? 6.548 -6.011 -12.572 1.00 98.06 86 ASP A O 1
ATOM 675 N N . PHE A 1 87 ? 7.060 -3.879 -13.035 1.00 98.00 87 PHE A N 1
ATOM 676 C CA . PHE A 1 87 ? 6.885 -3.412 -11.661 1.00 98.00 87 PHE A CA 1
ATOM 677 C C . PHE A 1 87 ? 5.430 -3.528 -11.191 1.00 98.00 87 PHE A C 1
ATOM 679 O O . PHE A 1 87 ? 5.168 -3.990 -10.078 1.00 98.00 87 PHE A O 1
ATOM 686 N N . ILE A 1 88 ? 4.465 -3.171 -12.043 1.00 98.56 88 ILE A N 1
ATOM 687 C CA . ILE A 1 88 ? 3.040 -3.342 -11.732 1.00 98.56 88 ILE A CA 1
ATOM 688 C C . ILE A 1 88 ? 2.675 -4.829 -11.654 1.00 98.56 88 ILE A C 1
ATOM 690 O O . ILE A 1 88 ? 1.945 -5.220 -10.743 1.00 98.56 88 ILE A O 1
ATOM 694 N N . ALA A 1 89 ? 3.220 -5.682 -12.528 1.00 98.25 89 ALA A N 1
ATOM 695 C CA . ALA A 1 89 ? 3.009 -7.129 -12.460 1.00 98.25 89 ALA A CA 1
ATOM 696 C C . ALA A 1 89 ? 3.547 -7.740 -11.152 1.00 98.25 89 ALA A C 1
ATOM 698 O O . ALA A 1 89 ? 2.882 -8.584 -10.545 1.00 98.25 89 ALA A O 1
ATOM 699 N N . LEU A 1 90 ? 4.705 -7.278 -10.669 1.00 97.50 90 LEU A N 1
ATOM 700 C CA . LEU A 1 90 ? 5.237 -7.672 -9.363 1.00 97.50 90 LEU A CA 1
ATOM 701 C C . LEU A 1 90 ? 4.275 -7.294 -8.228 1.00 97.50 90 LEU A C 1
ATOM 703 O O . LEU A 1 90 ? 3.956 -8.125 -7.378 1.00 97.50 90 LEU A O 1
ATOM 707 N N . TRP A 1 91 ? 3.773 -6.061 -8.211 1.00 98.31 91 TRP A N 1
ATOM 708 C CA . TRP A 1 91 ? 2.841 -5.627 -7.168 1.00 98.31 91 TRP A CA 1
ATOM 709 C C . TRP A 1 91 ? 1.469 -6.289 -7.265 1.00 98.31 91 TRP A C 1
ATOM 711 O O . TRP A 1 91 ? 0.841 -6.542 -6.236 1.00 98.31 91 TRP A O 1
ATOM 721 N N . ARG A 1 92 ? 1.035 -6.665 -8.470 1.00 98.50 92 ARG A N 1
ATOM 722 C CA . ARG A 1 92 ? -0.137 -7.518 -8.675 1.00 98.50 92 ARG A CA 1
ATOM 723 C C . ARG A 1 92 ? 0.045 -8.890 -8.014 1.00 98.50 92 ARG A C 1
ATOM 725 O O . ARG A 1 92 ? -0.869 -9.365 -7.344 1.00 98.50 92 ARG A O 1
ATOM 732 N N . LEU A 1 93 ? 1.228 -9.500 -8.130 1.00 98.19 93 LEU A N 1
ATOM 733 C CA . LEU A 1 93 ? 1.554 -10.743 -7.418 1.00 98.19 93 LEU A CA 1
ATOM 734 C C . LEU A 1 93 ? 1.531 -10.549 -5.892 1.00 98.19 93 LEU A C 1
ATOM 736 O O . LEU A 1 93 ? 0.991 -11.384 -5.166 1.00 98.19 93 LEU A O 1
ATOM 740 N N . VAL A 1 94 ? 2.077 -9.438 -5.392 1.00 98.00 94 VAL A N 1
ATOM 741 C CA . VAL A 1 94 ? 2.039 -9.115 -3.955 1.00 98.00 94 VAL A CA 1
ATOM 742 C C . VAL A 1 94 ? 0.598 -8.934 -3.464 1.00 98.00 94 VAL A C 1
ATOM 744 O O . VAL A 1 94 ? 0.253 -9.467 -2.408 1.00 98.00 94 VAL A O 1
ATOM 747 N N . ALA A 1 95 ? -0.262 -8.257 -4.233 1.00 98.31 95 ALA A N 1
ATOM 748 C CA . ALA A 1 95 ? -1.687 -8.125 -3.928 1.00 98.31 95 ALA A CA 1
ATOM 749 C C . ALA A 1 95 ? -2.356 -9.502 -3.790 1.00 98.31 95 ALA A C 1
ATOM 751 O O . ALA A 1 95 ? -3.027 -9.759 -2.788 1.00 98.31 95 ALA A O 1
ATOM 752 N N . TRP A 1 96 ? -2.081 -10.413 -4.730 1.00 98.25 96 TRP A N 1
ATOM 753 C CA . TRP A 1 96 ? -2.573 -11.789 -4.684 1.00 98.25 96 TRP A CA 1
ATOM 754 C C . TRP A 1 96 ? -2.146 -12.524 -3.404 1.00 98.25 96 TRP A C 1
ATOM 756 O O . TRP A 1 96 ? -2.982 -13.096 -2.700 1.00 98.25 96 TRP A O 1
ATOM 766 N N . TYR A 1 97 ? -0.861 -12.462 -3.040 1.00 98.19 97 TYR A N 1
ATOM 767 C CA . TYR A 1 97 ? -0.365 -13.093 -1.811 1.00 98.19 97 TYR A CA 1
ATOM 768 C C . TYR A 1 97 ? -0.994 -12.504 -0.546 1.00 98.19 97 TYR A C 1
ATOM 770 O O . TYR A 1 97 ? -1.374 -13.252 0.360 1.00 98.19 97 TYR A O 1
ATOM 778 N N . LEU A 1 98 ? -1.173 -11.183 -0.504 1.00 97.50 98 LEU A N 1
ATOM 779 C CA . LEU A 1 98 ? -1.817 -10.488 0.610 1.00 97.50 98 LEU A CA 1
ATOM 780 C C . LEU A 1 98 ? -3.330 -10.743 0.699 1.00 97.50 98 LEU A C 1
ATOM 782 O O . LEU A 1 98 ? -3.927 -10.482 1.744 1.00 97.50 98 LEU A O 1
ATOM 786 N N . GLY A 1 99 ? -3.942 -11.326 -0.336 1.00 96.69 99 GLY A N 1
ATOM 787 C CA . GLY A 1 99 ? -5.384 -11.567 -0.404 1.00 96.69 99 GLY A CA 1
ATOM 788 C C . GLY A 1 99 ? -6.192 -10.332 -0.810 1.00 96.69 99 GLY A C 1
ATOM 789 O O . GLY A 1 99 ? -7.392 -10.278 -0.545 1.00 96.69 99 GLY A O 1
ATOM 790 N N . THR A 1 100 ? -5.545 -9.349 -1.434 1.00 97.88 100 THR A N 1
ATOM 791 C CA . THR A 1 100 ? -6.182 -8.179 -2.046 1.00 97.88 100 THR A CA 1
ATOM 792 C C . THR A 1 100 ? -6.588 -8.528 -3.482 1.00 97.88 100 THR A C 1
ATOM 794 O O . THR A 1 100 ? -5.792 -9.161 -4.178 1.00 97.88 100 THR A O 1
ATOM 797 N N . PRO A 1 101 ? -7.775 -8.119 -3.974 1.00 97.75 101 PRO A N 1
ATOM 798 C CA . PRO A 1 101 ? -8.153 -8.350 -5.367 1.00 97.75 101 PRO A CA 1
ATOM 799 C C . PRO A 1 101 ? -7.109 -7.779 -6.337 1.00 97.75 101 PRO A C 1
ATOM 801 O O . PRO A 1 101 ? -6.848 -6.576 -6.349 1.00 97.75 101 PRO A O 1
ATOM 804 N N . ASP A 1 102 ? -6.508 -8.641 -7.153 1.00 97.50 102 ASP A N 1
ATOM 805 C CA . ASP A 1 102 ? -5.364 -8.292 -8.000 1.00 97.50 102 ASP A CA 1
ATOM 806 C C . ASP A 1 102 ? -5.786 -7.728 -9.369 1.00 97.50 102 ASP A C 1
ATOM 808 O O . ASP A 1 102 ? -4.995 -7.085 -10.059 1.00 97.50 102 ASP A O 1
ATOM 812 N N . THR A 1 103 ? -7.055 -7.898 -9.752 1.00 97.69 103 THR A N 1
ATOM 813 C CA . THR A 1 103 ? -7.600 -7.457 -11.048 1.00 97.69 103 THR A CA 1
ATOM 814 C C . THR A 1 103 ? -7.541 -5.944 -11.253 1.00 97.69 103 THR A C 1
ATOM 816 O O . THR A 1 103 ? -7.553 -5.484 -12.392 1.00 97.69 103 THR A O 1
ATOM 819 N N . TYR A 1 104 ? -7.449 -5.151 -10.183 1.00 97.75 104 TYR A N 1
ATOM 820 C CA . TYR A 1 104 ? -7.223 -3.701 -10.245 1.00 97.75 104 TYR A CA 1
ATOM 821 C C . TYR A 1 104 ? -5.825 -3.334 -10.765 1.00 97.75 104 TYR A C 1
ATOM 823 O O . TYR A 1 104 ? -5.632 -2.233 -11.269 1.00 97.75 104 TYR A O 1
ATOM 831 N N . PHE A 1 105 ? -4.885 -4.279 -10.727 1.00 98.38 105 PHE A N 1
ATOM 832 C CA . PHE A 1 105 ? -3.490 -4.114 -11.137 1.00 98.38 105 PHE A CA 1
ATOM 833 C C . PHE A 1 105 ? -3.159 -4.926 -12.398 1.00 98.38 105 PHE A C 1
ATOM 835 O O . PHE A 1 105 ? -2.003 -5.257 -12.646 1.00 98.38 105 PHE A O 1
ATOM 842 N N . SER A 1 106 ? -4.171 -5.295 -13.195 1.00 97.94 106 SER A N 1
ATOM 843 C CA . SER A 1 106 ? -3.986 -6.133 -14.389 1.00 97.94 106 SER A CA 1
ATOM 844 C C . SER A 1 106 ? -3.151 -5.466 -15.484 1.00 97.94 106 SER A C 1
ATOM 846 O O . SER A 1 106 ? -2.490 -6.166 -16.247 1.00 97.94 106 SER A O 1
ATOM 848 N N . THR A 1 107 ? -3.174 -4.134 -15.549 1.00 98.56 107 THR A N 1
ATOM 849 C CA . THR A 1 107 ? -2.397 -3.305 -16.478 1.00 98.56 107 THR A CA 1
ATOM 850 C C . THR A 1 107 ? -1.945 -2.019 -15.779 1.00 98.56 107 THR A C 1
ATOM 852 O O . THR A 1 107 ? -2.616 -1.586 -14.834 1.00 98.56 107 THR A O 1
ATOM 855 N N . PRO A 1 108 ? -0.859 -1.372 -16.243 1.00 98.50 108 PRO A N 1
ATOM 856 C CA . PRO A 1 108 ? -0.433 -0.075 -15.720 1.00 98.50 108 PRO A CA 1
ATOM 857 C C . PRO A 1 108 ? -1.517 1.004 -15.768 1.00 98.50 108 PRO A C 1
ATOM 859 O O . PRO A 1 108 ? -1.670 1.741 -14.796 1.00 98.50 108 PRO A O 1
ATOM 862 N N . ASP A 1 109 ? -2.297 1.060 -16.850 1.00 98.44 109 ASP A N 1
ATOM 863 C CA . ASP A 1 109 ? -3.356 2.062 -17.027 1.00 98.44 109 ASP A CA 1
ATOM 864 C C . ASP A 1 109 ? -4.491 1.859 -16.026 1.00 98.44 109 ASP A C 1
ATOM 866 O O . ASP A 1 109 ? -4.956 2.808 -15.395 1.00 98.44 109 ASP A O 1
ATOM 870 N N . ARG A 1 110 ? -4.908 0.605 -15.812 1.00 98.44 110 ARG A N 1
ATOM 871 C CA . ARG A 1 110 ? -5.928 0.287 -14.808 1.00 98.44 110 ARG A CA 1
ATOM 872 C C . ARG A 1 110 ? -5.431 0.590 -13.397 1.00 98.44 110 ARG A C 1
ATOM 874 O O . ARG A 1 110 ? -6.169 1.183 -12.616 1.00 98.44 110 ARG A O 1
ATOM 881 N N . ALA A 1 111 ? -4.186 0.229 -13.090 1.00 98.50 111 ALA A N 1
ATOM 882 C CA . ALA A 1 111 ? -3.578 0.492 -11.790 1.00 98.50 111 ALA A CA 1
ATOM 883 C C . ALA A 1 111 ? -3.487 2.005 -11.506 1.00 98.50 111 ALA A C 1
ATOM 885 O O . ALA A 1 111 ? -3.804 2.455 -10.402 1.00 98.50 111 ALA A O 1
ATOM 886 N N . ARG A 1 112 ? -3.148 2.795 -12.534 1.00 98.38 112 ARG A N 1
ATOM 887 C CA . ARG A 1 112 ? -3.142 4.260 -12.490 1.00 98.38 112 ARG A CA 1
ATOM 888 C C . ARG A 1 112 ? -4.536 4.840 -12.267 1.00 98.38 112 ARG A C 1
ATOM 890 O O . ARG A 1 112 ? -4.707 5.646 -11.360 1.00 98.38 112 ARG A O 1
ATOM 897 N N . ALA A 1 113 ? -5.528 4.402 -13.039 1.00 98.38 113 ALA A N 1
ATOM 898 C CA . ALA A 1 113 ? -6.900 4.886 -12.906 1.00 98.38 113 ALA A CA 1
ATOM 899 C C . ALA A 1 113 ? -7.472 4.612 -11.503 1.00 98.38 113 ALA A C 1
ATOM 901 O O . ALA A 1 113 ? -8.166 5.451 -10.928 1.00 98.38 113 ALA A O 1
ATOM 902 N N . VAL A 1 114 ? -7.149 3.451 -10.922 1.00 98.12 114 VAL A N 1
ATOM 903 C CA . VAL A 1 114 ? -7.536 3.103 -9.547 1.00 98.12 114 VAL A CA 1
ATOM 904 C C . VAL A 1 114 ? -6.847 4.018 -8.536 1.00 98.12 114 VAL A C 1
ATOM 906 O O . VAL A 1 114 ? -7.527 4.554 -7.664 1.00 98.12 114 VAL A O 1
ATOM 909 N N . LEU A 1 115 ? -5.534 4.244 -8.665 1.00 98.06 115 LEU A N 1
ATOM 910 C CA . LEU A 1 115 ? -4.809 5.195 -7.817 1.00 98.06 115 LEU A CA 1
ATOM 911 C C . LEU A 1 115 ? -5.446 6.588 -7.870 1.00 98.06 115 LEU A C 1
ATOM 913 O O . LEU A 1 115 ? -5.755 7.150 -6.825 1.00 98.06 115 LEU A O 1
ATOM 917 N N . GLU A 1 116 ? -5.649 7.131 -9.069 1.00 97.62 116 GLU A N 1
ATOM 918 C CA . GLU A 1 116 ? -6.209 8.472 -9.268 1.00 97.62 116 GLU A CA 1
ATOM 919 C C . GLU A 1 116 ? -7.617 8.579 -8.664 1.00 97.62 116 GLU A C 1
ATOM 921 O O . GLU A 1 116 ? -7.926 9.555 -7.980 1.00 97.62 116 GLU A O 1
ATOM 926 N N . SER A 1 117 ? -8.437 7.533 -8.808 1.00 97.56 117 SER A N 1
ATOM 927 C CA . SER A 1 117 ? -9.763 7.466 -8.178 1.00 97.56 117 SER A CA 1
ATOM 928 C C . SER A 1 117 ? -9.682 7.511 -6.649 1.00 97.56 117 SER A C 1
ATOM 930 O O . SER A 1 117 ? -10.438 8.240 -6.011 1.00 97.56 117 SER A O 1
ATOM 932 N N . ILE A 1 118 ? -8.750 6.761 -6.054 1.00 96.50 118 ILE A N 1
ATOM 933 C CA 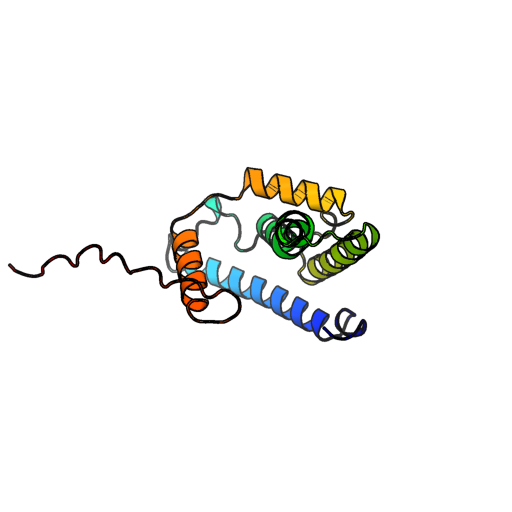. ILE A 1 118 ? -8.545 6.711 -4.598 1.00 96.50 118 ILE A CA 1
ATOM 934 C C . ILE A 1 118 ? -8.029 8.050 -4.070 1.00 96.50 118 ILE A C 1
ATOM 936 O O . ILE A 1 118 ? -8.499 8.519 -3.035 1.00 96.50 118 ILE A O 1
ATOM 940 N N . VAL A 1 119 ? -7.094 8.687 -4.781 1.00 95.19 119 VAL A N 1
ATOM 941 C CA . VAL A 1 119 ? -6.559 10.004 -4.408 1.00 95.19 119 VAL A CA 1
ATOM 942 C C . VAL A 1 119 ? -7.675 11.038 -4.315 1.00 95.19 119 VAL A C 1
ATOM 944 O O . VAL A 1 119 ? -7.726 11.793 -3.349 1.00 95.19 119 VAL A O 1
ATOM 947 N N . VAL A 1 120 ? -8.592 11.040 -5.284 1.00 95.12 120 VAL A N 1
ATOM 948 C CA . VAL A 1 120 ? -9.717 11.981 -5.312 1.00 95.12 120 VAL A CA 1
ATOM 949 C C . VAL A 1 120 ? -10.773 11.650 -4.250 1.00 95.12 120 VAL A C 1
ATOM 951 O O . VAL A 1 120 ? -11.312 12.560 -3.622 1.00 95.12 120 VAL A O 1
ATOM 954 N N . ALA A 1 121 ? -11.092 10.370 -4.046 1.00 93.94 121 ALA A N 1
ATOM 955 C CA . ALA A 1 121 ? -12.211 9.966 -3.192 1.00 93.94 121 ALA A CA 1
ATOM 956 C C . ALA A 1 121 ? -11.859 9.883 -1.694 1.00 93.94 121 ALA A C 1
ATOM 958 O O . ALA A 1 121 ? -12.648 10.312 -0.842 1.00 93.94 121 ALA A O 1
ATOM 959 N N . GLU A 1 122 ? -10.678 9.348 -1.367 1.00 91.38 122 GLU A N 1
ATOM 960 C CA . GLU A 1 122 ? -10.367 8.847 -0.021 1.00 91.38 122 GLU A CA 1
ATOM 961 C C . GLU A 1 122 ? -9.304 9.662 0.726 1.00 91.38 122 GLU A C 1
ATOM 963 O O . GLU A 1 122 ? -9.292 9.671 1.959 1.00 91.38 122 GLU A O 1
ATOM 968 N N . ILE A 1 123 ? -8.411 10.374 0.029 1.00 86.38 123 ILE A N 1
ATOM 969 C CA . ILE A 1 123 ? -7.319 11.097 0.698 1.00 86.38 123 ILE A CA 1
ATOM 970 C C . ILE A 1 123 ? -7.847 12.388 1.327 1.00 86.38 123 ILE A C 1
ATOM 972 O O . ILE A 1 123 ? -8.054 13.402 0.664 1.00 86.38 123 ILE A O 1
ATOM 976 N N . LYS A 1 124 ? -8.036 12.351 2.649 1.00 88.38 124 LYS A N 1
ATOM 977 C CA . LYS A 1 124 ? -8.465 13.495 3.463 1.00 88.38 124 LYS A CA 1
ATOM 978 C C . LYS A 1 124 ? -7.542 13.638 4.674 1.00 88.38 124 LYS A C 1
ATOM 980 O O . LYS A 1 124 ? -7.373 12.662 5.413 1.00 88.38 124 LYS A O 1
ATOM 985 N N . PRO A 1 125 ? -6.948 14.821 4.915 1.00 88.19 125 PRO A N 1
ATOM 986 C CA . PRO A 1 125 ? -6.178 15.063 6.126 1.00 88.19 125 PRO A CA 1
ATOM 987 C C . PRO A 1 125 ? -7.008 14.767 7.378 1.00 88.19 125 PRO A C 1
ATOM 989 O O . PRO A 1 125 ? -8.194 15.086 7.451 1.00 88.19 125 PRO A O 1
ATOM 992 N N . SER A 1 126 ? -6.374 14.159 8.375 1.00 88.50 126 SER A N 1
ATOM 993 C CA . SER A 1 126 ? -6.968 13.935 9.691 1.00 88.50 126 SER A CA 1
ATOM 994 C C . SER A 1 126 ? -5.972 14.321 10.772 1.00 88.50 126 SER A C 1
ATOM 996 O O . SER A 1 126 ? -4.763 14.244 10.558 1.00 88.50 126 SER A O 1
ATOM 998 N N . GLU A 1 127 ? -6.471 14.693 11.947 1.00 89.31 127 GLU A N 1
ATOM 999 C CA . GLU A 1 127 ? -5.638 15.042 13.101 1.00 89.31 127 GLU A CA 1
ATOM 1000 C C . GLU A 1 127 ? -4.664 13.908 13.461 1.00 89.31 127 GLU A C 1
ATOM 1002 O O . GLU A 1 127 ? -3.454 14.117 13.548 1.00 89.31 127 GLU A O 1
ATOM 1007 N N . ARG A 1 128 ? -5.171 12.668 13.550 1.00 86.56 128 ARG A N 1
ATOM 1008 C CA . ARG A 1 128 ? -4.344 11.471 13.782 1.00 86.56 128 ARG A CA 1
ATOM 1009 C C . ARG A 1 128 ? -3.287 11.277 12.695 1.00 86.56 128 ARG A C 1
ATOM 1011 O O . ARG A 1 128 ? -2.146 10.957 13.016 1.00 86.56 128 ARG A O 1
ATOM 1018 N N . GLY A 1 129 ? -3.649 11.487 11.428 1.00 87.44 129 GLY A N 1
ATOM 1019 C CA . GLY A 1 129 ? -2.700 11.439 10.315 1.00 87.44 129 GLY A CA 1
ATOM 1020 C C . GLY A 1 129 ? -1.598 12.493 10.449 1.00 87.44 129 GLY A C 1
ATOM 1021 O O . GLY A 1 129 ? -0.429 12.182 10.243 1.00 87.44 129 GLY A O 1
ATOM 1022 N N . GLY A 1 130 ? -1.951 13.709 10.875 1.00 90.56 130 GLY A N 1
ATOM 1023 C CA . GLY A 1 130 ? -0.999 14.785 11.152 1.00 90.56 130 GLY A CA 1
ATOM 1024 C C . GLY A 1 130 ? -0.023 14.442 12.280 1.00 90.56 130 GLY A C 1
ATOM 1025 O O . GLY A 1 130 ? 1.176 14.673 12.138 1.00 90.56 130 GLY A O 1
ATOM 1026 N N . LEU A 1 131 ? -0.504 13.831 13.367 1.00 91.25 131 LEU A N 1
ATOM 1027 C CA . LEU A 1 131 ? 0.356 13.353 14.456 1.00 91.25 131 LEU A CA 1
ATOM 1028 C C . LEU A 1 131 ? 1.343 12.283 13.971 1.00 91.25 131 LEU A C 1
ATOM 1030 O O . LEU A 1 131 ? 2.538 12.393 14.231 1.00 91.25 131 LEU A O 1
ATOM 1034 N N . MET A 1 132 ? 0.869 11.290 13.209 1.00 90.62 132 MET A N 1
ATOM 1035 C CA . MET A 1 132 ? 1.739 10.250 12.645 1.00 90.62 132 MET A CA 1
ATOM 1036 C C . MET A 1 132 ? 2.784 10.831 11.687 1.00 90.62 132 MET A C 1
ATOM 1038 O O . MET A 1 132 ? 3.954 10.460 11.763 1.00 90.62 132 MET A O 1
ATOM 1042 N N . ALA A 1 133 ? 2.390 11.768 10.821 1.00 89.25 133 ALA A N 1
ATOM 1043 C CA . ALA A 1 133 ? 3.309 12.440 9.908 1.00 89.25 133 ALA A CA 1
ATOM 1044 C C . ALA A 1 133 ? 4.407 13.200 10.668 1.00 89.25 133 ALA A C 1
ATOM 1046 O O . ALA A 1 133 ? 5.582 13.069 10.334 1.00 89.25 133 ALA A O 1
ATOM 1047 N N . ARG A 1 134 ? 4.050 13.924 11.739 1.00 88.81 134 ARG A N 1
ATOM 1048 C CA . ARG A 1 134 ? 5.023 14.602 12.613 1.00 88.81 134 ARG A CA 1
ATOM 1049 C C . ARG A 1 134 ? 5.991 13.615 13.259 1.00 88.81 134 ARG A C 1
ATOM 1051 O O . ARG A 1 134 ? 7.186 13.886 13.276 1.00 88.81 134 ARG A O 1
ATOM 1058 N N . SER A 1 135 ? 5.508 12.470 13.746 1.00 89.19 135 SER A N 1
ATOM 1059 C CA . SER A 1 135 ? 6.379 11.430 14.310 1.00 89.19 135 SER A CA 1
ATOM 1060 C C . SER A 1 135 ? 7.357 10.865 13.278 1.00 89.19 135 SER A C 1
ATOM 1062 O O . SER A 1 135 ? 8.522 10.663 13.608 1.00 89.19 135 SER A O 1
ATOM 1064 N N . ILE A 1 136 ? 6.916 10.653 12.032 1.00 87.06 136 ILE A N 1
ATOM 1065 C CA . ILE A 1 136 ? 7.798 10.206 10.944 1.00 87.06 136 ILE A CA 1
ATOM 1066 C C . ILE A 1 136 ? 8.862 11.269 10.655 1.00 87.06 136 ILE A C 1
ATOM 1068 O O . ILE A 1 136 ? 10.046 10.946 10.665 1.00 87.06 136 ILE A O 1
ATOM 1072 N N . ILE A 1 137 ? 8.466 12.534 10.472 1.00 86.38 137 ILE A N 1
ATOM 1073 C CA . ILE A 1 137 ? 9.406 13.636 10.215 1.00 86.38 137 ILE A CA 1
ATOM 1074 C C . ILE A 1 137 ? 10.432 13.749 11.346 1.00 86.38 137 ILE A C 1
ATOM 1076 O O . ILE A 1 137 ? 11.628 13.801 11.081 1.00 86.38 137 ILE A O 1
ATOM 1080 N N . ALA A 1 138 ? 9.982 13.709 12.602 1.00 85.44 138 ALA A N 1
ATOM 1081 C CA . ALA A 1 138 ? 10.863 13.754 13.764 1.00 85.44 138 ALA A CA 1
ATOM 1082 C C . ALA A 1 138 ? 11.829 12.560 13.811 1.00 85.44 138 ALA A C 1
ATOM 1084 O O . ALA A 1 138 ? 12.994 12.737 14.140 1.00 85.44 138 ALA A O 1
ATOM 1085 N N . SER A 1 139 ? 11.379 11.355 13.438 1.00 82.31 139 SER A N 1
ATOM 1086 C CA . SER A 1 139 ? 12.249 10.168 13.383 1.00 82.31 139 SER A CA 1
ATOM 1087 C C . SER A 1 139 ? 13.322 10.235 12.291 1.00 82.31 139 SER A C 1
ATOM 1089 O O . SER A 1 139 ? 14.303 9.502 12.359 1.00 82.31 139 SER A O 1
ATOM 1091 N N . MET A 1 140 ? 13.124 11.099 11.292 1.00 81.00 140 MET A N 1
ATOM 1092 C CA . MET A 1 140 ? 14.052 11.326 10.183 1.00 81.00 140 MET A CA 1
ATOM 1093 C C . MET A 1 140 ? 14.917 12.580 10.381 1.00 81.00 140 MET A C 1
ATOM 1095 O O . MET A 1 140 ? 15.866 12.786 9.618 1.00 81.00 140 MET A O 1
ATOM 1099 N N . ALA A 1 141 ? 14.611 13.416 11.378 1.00 80.25 141 ALA A N 1
ATOM 1100 C CA . ALA A 1 141 ? 15.416 14.584 11.713 1.00 80.25 141 ALA A CA 1
ATOM 1101 C C . ALA A 1 141 ? 16.850 14.150 12.041 1.00 80.25 141 ALA A C 1
ATOM 1103 O O . ALA A 1 141 ? 17.071 13.096 12.635 1.00 80.25 141 ALA A O 1
ATOM 1104 N N . ASP A 1 142 ? 17.821 14.944 11.595 1.00 73.75 142 ASP A N 1
ATOM 1105 C CA . ASP A 1 142 ? 19.251 14.707 11.833 1.00 73.75 142 ASP A CA 1
ATOM 1106 C C . ASP A 1 142 ? 19.792 13.358 11.301 1.00 73.75 142 ASP A C 1
ATOM 1108 O O . ASP A 1 142 ? 20.913 12.960 11.623 1.00 73.75 142 ASP A O 1
ATOM 1112 N N . THR A 1 143 ? 19.037 12.666 10.433 1.00 71.94 143 THR A N 1
ATOM 1113 C CA . THR A 1 143 ? 19.475 11.426 9.773 1.00 71.94 143 THR A CA 1
ATOM 1114 C C . THR A 1 143 ? 19.616 11.599 8.251 1.00 71.94 143 THR A C 1
ATOM 1116 O O . THR A 1 143 ? 18.768 12.228 7.603 1.00 71.94 143 THR A O 1
ATOM 1119 N N . PRO A 1 144 ? 20.678 11.046 7.630 1.00 66.38 144 PRO A N 1
ATOM 1120 C CA . PRO A 1 144 ? 20.779 10.983 6.174 1.00 66.38 144 PRO A CA 1
ATOM 1121 C C . PRO A 1 144 ? 19.628 10.148 5.581 1.00 66.38 144 PRO A C 1
ATOM 1123 O O . PRO A 1 144 ? 19.227 9.158 6.196 1.00 66.38 144 PRO A O 1
ATOM 1126 N N . PRO A 1 145 ? 19.117 10.463 4.375 1.00 66.38 145 PRO A N 1
ATOM 1127 C CA . PRO A 1 145 ? 19.604 11.473 3.430 1.00 66.38 145 PRO A CA 1
ATOM 1128 C C . PRO A 1 145 ? 18.873 12.826 3.509 1.00 66.38 145 PRO A C 1
ATOM 1130 O O . PRO A 1 145 ? 19.204 13.729 2.748 1.00 66.38 145 PRO A O 1
ATOM 1133 N N . MET A 1 146 ? 17.860 12.963 4.371 1.00 64.94 146 MET A N 1
ATOM 1134 C CA . MET A 1 146 ? 16.881 14.052 4.267 1.00 64.94 146 MET A CA 1
ATOM 1135 C C . MET A 1 146 ? 17.201 15.281 5.133 1.00 64.94 146 MET A C 1
ATOM 1137 O O . MET A 1 146 ? 16.656 16.337 4.831 1.00 64.94 146 MET A O 1
ATOM 1141 N N . TYR A 1 147 ? 18.057 15.171 6.168 1.00 60.72 147 TYR A N 1
ATOM 1142 C CA . TYR A 1 147 ? 18.501 16.277 7.053 1.00 60.72 147 TYR A CA 1
ATOM 1143 C C . TYR A 1 147 ? 17.406 17.318 7.364 1.00 60.72 147 TYR A C 1
ATOM 1145 O O . TYR A 1 147 ? 17.621 18.527 7.272 1.00 60.72 147 TYR A O 1
ATOM 1153 N N . VAL A 1 148 ? 16.197 16.852 7.683 1.00 61.47 148 VAL A N 1
ATOM 1154 C CA . VAL A 1 148 ? 15.058 17.747 7.911 1.00 61.47 148 VAL A CA 1
ATOM 1155 C C . VAL A 1 148 ? 15.286 18.496 9.223 1.00 61.47 148 VAL A C 1
ATOM 1157 O O . VAL A 1 148 ? 15.609 17.866 10.231 1.00 61.47 148 VAL A O 1
ATOM 1160 N N . SER A 1 149 ? 15.127 19.824 9.222 1.00 61.44 149 SER A N 1
ATOM 1161 C CA . SER A 1 149 ? 15.278 20.627 10.439 1.00 61.44 149 SER A CA 1
ATOM 1162 C C . SER A 1 149 ? 14.239 20.217 11.483 1.00 61.44 149 SER A C 1
ATOM 1164 O O . SER A 1 149 ? 13.078 19.970 11.143 1.00 61.44 149 SER A O 1
ATOM 1166 N N . GLN A 1 150 ? 14.649 20.166 12.752 1.00 58.22 150 GLN A N 1
ATOM 1167 C CA . GLN A 1 150 ? 13.759 19.877 13.878 1.00 58.22 150 GLN A CA 1
ATOM 1168 C C . GLN A 1 150 ? 12.524 20.788 13.817 1.00 58.22 150 GLN A C 1
ATOM 1170 O O . GLN A 1 150 ? 12.644 22.006 13.691 1.00 58.22 150 GLN A O 1
ATOM 1175 N N . ILE A 1 151 ? 11.330 20.197 13.897 1.00 59.16 151 ILE A N 1
ATOM 1176 C CA . ILE A 1 151 ? 10.104 20.974 14.078 1.00 59.16 151 ILE A CA 1
ATOM 1177 C C . ILE A 1 151 ? 10.137 21.471 15.522 1.00 59.16 151 ILE A C 1
ATOM 1179 O O . ILE A 1 151 ? 10.033 20.659 16.445 1.00 59.16 151 ILE A O 1
ATOM 1183 N N . GLU A 1 152 ? 10.298 22.782 15.722 1.00 54.47 152 GLU A N 1
ATOM 1184 C CA . GLU A 1 152 ? 10.141 23.393 17.041 1.00 54.47 152 GLU A CA 1
ATOM 1185 C C . GLU A 1 152 ? 8.805 22.942 17.633 1.00 54.47 152 GLU A C 1
ATOM 1187 O O . GLU A 1 152 ? 7.742 23.086 17.021 1.00 54.47 152 GLU A O 1
ATOM 1192 N N . LYS A 1 153 ? 8.861 22.361 18.835 1.00 47.94 153 LYS A N 1
ATOM 1193 C CA . LYS A 1 153 ? 7.664 22.164 19.644 1.00 47.94 153 LYS A CA 1
ATOM 1194 C C . LYS A 1 153 ? 7.125 23.558 19.930 1.00 47.94 153 LYS A C 1
ATOM 1196 O O . LYS A 1 153 ? 7.652 24.249 20.793 1.00 47.94 153 LYS A O 1
ATOM 1201 N N . THR A 1 154 ? 6.098 23.985 19.206 1.00 42.06 154 THR A N 1
ATOM 1202 C CA . THR A 1 154 ? 5.266 25.091 19.665 1.00 42.06 154 THR A CA 1
ATOM 1203 C C . THR A 1 154 ? 4.632 24.586 20.955 1.00 42.06 154 THR A C 1
ATOM 1205 O O . THR A 1 154 ? 3.748 23.732 20.932 1.00 42.06 154 THR A O 1
ATOM 1208 N N . VAL A 1 155 ? 5.207 24.993 22.085 1.00 41.28 155 VAL A N 1
ATOM 1209 C CA . VAL A 1 155 ? 4.645 24.772 23.412 1.00 41.28 155 VAL A CA 1
ATOM 1210 C C . VAL A 1 155 ? 3.387 25.631 23.454 1.00 41.28 155 VAL A C 1
ATOM 1212 O O . VAL A 1 155 ? 3.447 26.819 23.755 1.00 41.28 155 VAL A O 1
ATOM 1215 N N . GLU A 1 156 ? 2.250 25.066 23.052 1.00 43.72 156 GLU A N 1
ATOM 1216 C CA . GLU A 1 156 ? 0.972 25.583 23.525 1.00 43.72 156 GLU A CA 1
ATOM 1217 C C . GLU A 1 156 ? 0.975 25.365 25.040 1.00 43.72 156 GLU A C 1
ATOM 1219 O O . GLU A 1 156 ? 1.207 24.249 25.507 1.00 43.72 156 GLU A O 1
ATOM 1224 N N . GLY A 1 157 ? 0.878 26.477 25.771 1.00 40.28 157 GLY A N 1
ATOM 1225 C CA . GLY A 1 157 ? 1.181 26.576 27.193 1.00 40.28 157 GLY A CA 1
ATOM 1226 C C . GLY A 1 157 ? 0.526 25.489 28.036 1.00 40.28 157 GLY A C 1
ATOM 1227 O O . GLY A 1 157 ? -0.664 25.204 27.900 1.00 40.28 157 GLY A O 1
ATOM 1228 N N . GLU A 1 158 ? 1.321 24.919 28.939 1.00 34.59 158 GLU A N 1
ATOM 1229 C CA . GLU A 1 158 ? 0.796 24.295 30.149 1.00 34.59 158 GLU A CA 1
ATOM 1230 C C . GLU A 1 158 ? -0.157 25.290 30.833 1.00 34.59 158 GLU A C 1
ATOM 1232 O O . GLU A 1 158 ? 0.212 26.459 30.992 1.00 34.59 158 GLU A O 1
ATOM 1237 N N . PRO A 1 159 ? -1.383 24.886 31.209 1.00 42.25 159 PRO A N 1
ATOM 1238 C CA . PRO A 1 159 ? -2.171 25.694 32.118 1.00 42.25 159 PRO A CA 1
ATOM 1239 C C . PRO A 1 159 ? -1.407 25.782 33.440 1.00 42.25 159 PRO A C 1
ATOM 1241 O O . PRO A 1 159 ? -1.026 24.766 34.017 1.00 42.25 159 PRO A O 1
ATOM 1244 N N . ASP A 1 160 ? -1.158 27.017 33.861 1.00 40.91 160 ASP A N 1
ATOM 1245 C CA . ASP A 1 160 ? -0.567 27.374 35.143 1.00 40.91 160 ASP A CA 1
ATOM 1246 C C . ASP A 1 160 ? -1.423 26.776 36.272 1.00 40.91 160 ASP A C 1
ATOM 1248 O O . ASP A 1 160 ? -2.541 27.227 36.528 1.00 40.91 160 ASP A O 1
ATOM 1252 N N . GLU A 1 161 ? -0.931 25.712 36.910 1.00 44.34 161 GLU A N 1
ATOM 1253 C CA . GLU A 1 161 ? -1.439 25.262 38.206 1.00 44.34 161 GLU A CA 1
ATOM 1254 C C . GLU A 1 161 ? -0.918 26.221 39.288 1.00 44.34 161 GLU A C 1
ATOM 1256 O O . GLU A 1 161 ? -0.011 25.897 40.057 1.00 44.34 161 GLU A O 1
ATOM 1261 N N . SER A 1 162 ? -1.503 27.418 39.345 1.00 45.81 162 SER A N 1
ATOM 1262 C CA . SER A 1 162 ? -1.459 28.288 40.520 1.00 45.81 162 SER A CA 1
ATOM 1263 C C . SER A 1 162 ? -2.781 29.048 40.697 1.00 45.81 162 SER A C 1
ATOM 1265 O O . SER A 1 162 ? -2.986 30.123 40.143 1.00 45.81 162 SER A O 1
ATOM 1267 N N . ASP A 1 163 ? -3.719 28.401 41.404 1.00 40.41 163 ASP A N 1
ATOM 1268 C CA . ASP A 1 163 ? -4.496 28.918 42.557 1.00 40.41 163 ASP A CA 1
ATOM 1269 C C . ASP A 1 163 ? -5.609 27.932 42.975 1.00 40.41 163 ASP A C 1
ATOM 1271 O O . ASP A 1 163 ? -6.491 27.602 42.146 1.00 40.41 163 ASP A O 1
#